Protein AF-A0A7X7VUP4-F1 (afdb_monomer_lite)

Foldseek 3Di:
DDDQPLPDDQQFWKAFDPPPPVDDGPWTWGFHDDDDRFWTWTATPVRDIDIDGSVRMDGDDPDDDPPDQDVLLVLVVCVVVVNDDDPSVVVVVCLVPDDPVVLVVVCVVCVSNSVNVCCVVPPPCSVVVSVCVVVVD

Radius of gyration: 20.58 Å; chains: 1; bounding box: 36×43×58 Å

Secondary structure (DSSP, 8-state):
----SS---TT-EEEE-TT-TTS-TT--EEEEEE-SSS-EEEE-TTS-EEEE-GGGEEEPPS---S----HHHHHHHHHHTT---TTHHHHHHHHHH--HHHHHHHHHH-HHHHHHHHHHHHSTTHHHHHHHHHHT-

pLDDT: mean 80.32, std 13.83, range [37.62, 95.31]

Sequence (137 aa):
MPTIDGGFRTGDKVTPEDFNTSAPQGVVCTVVVEDGRHTMKVEFPDGRQEWVHPYRWKRAPVVAAPPAITEGERSLYRWQYRQTSGFEAPLWQCISTADSANLDALAKGFPEHVTAYRRYASEGGYWNNLRNLIEGE

Structure (mmCIF, N/CA/C/O backbone):
data_AF-A0A7X7VUP4-F1
#
_entry.id   AF-A0A7X7VUP4-F1
#
loop_
_atom_site.group_PDB
_atom_site.id
_atom_site.type_symbol
_atom_site.label_atom_id
_atom_site.label_alt_id
_atom_site.label_comp_id
_atom_site.label_asym_id
_atom_site.label_entity_id
_atom_site.label_seq_id
_atom_site.pdbx_PDB_ins_code
_atom_site.Cartn_x
_atom_site.Cartn_y
_atom_site.Cartn_z
_atom_site.occupancy
_atom_site.B_iso_or_equiv
_atom_site.auth_seq_id
_atom_site.auth_comp_id
_atom_site.auth_asym_id
_atom_site.auth_atom_id
_atom_site.pdbx_PDB_model_num
ATOM 1 N N . MET A 1 1 ? -1.812 -22.893 40.812 1.00 40.41 1 MET A N 1
ATOM 2 C CA . MET A 1 1 ? -2.300 -23.654 39.638 1.00 40.41 1 MET A CA 1
ATOM 3 C C . MET A 1 1 ? -3.796 -23.394 39.487 1.00 40.41 1 MET A C 1
ATOM 5 O O . MET A 1 1 ? -4.431 -23.343 40.533 1.00 40.41 1 MET A O 1
ATOM 9 N N . PRO A 1 2 ? -4.374 -23.250 38.278 1.00 41.06 2 PRO A N 1
ATOM 10 C CA . PRO A 1 2 ? -3.782 -23.395 36.947 1.00 41.06 2 PRO A CA 1
ATOM 11 C C . PRO A 1 2 ? -3.728 -22.070 36.159 1.00 41.06 2 PRO A C 1
ATOM 13 O O . PRO A 1 2 ? -4.553 -21.178 36.335 1.00 41.06 2 PRO A O 1
ATOM 16 N N . THR A 1 3 ? -2.723 -21.965 35.297 1.00 37.62 3 THR A N 1
ATOM 17 C CA . THR A 1 3 ? -2.545 -20.917 34.289 1.00 37.62 3 THR A CA 1
ATOM 18 C C . THR A 1 3 ? -3.695 -21.006 33.286 1.00 37.62 3 THR A C 1
ATOM 20 O O . THR A 1 3 ? -4.016 -22.096 32.818 1.00 37.62 3 THR A O 1
ATOM 23 N N . ILE A 1 4 ? -4.357 -19.882 33.018 1.00 44.88 4 ILE A N 1
ATOM 24 C CA . ILE A 1 4 ? -5.452 -19.809 32.050 1.00 44.88 4 ILE A CA 1
ATOM 25 C C . ILE A 1 4 ? -4.819 -19.806 30.663 1.00 44.88 4 ILE A C 1
ATOM 27 O O . ILE A 1 4 ? -4.013 -18.933 30.339 1.00 44.88 4 ILE A O 1
ATOM 31 N N . ASP A 1 5 ? -5.154 -20.816 29.879 1.00 50.78 5 ASP A N 1
ATOM 32 C CA . ASP A 1 5 ? -4.676 -20.989 28.522 1.00 50.78 5 ASP A CA 1
ATOM 33 C C . ASP A 1 5 ? -5.259 -19.905 27.598 1.00 50.78 5 ASP A C 1
ATOM 35 O O . ASP A 1 5 ? -6.468 -19.811 27.402 1.00 50.78 5 ASP A O 1
ATOM 39 N N . GLY A 1 6 ? -4.381 -19.050 27.067 1.00 56.28 6 GLY A N 1
ATOM 40 C CA . GLY A 1 6 ? -4.695 -17.938 26.158 1.00 56.28 6 GLY A CA 1
ATOM 41 C C . GLY A 1 6 ? -4.485 -16.547 26.771 1.00 56.28 6 GLY A C 1
ATOM 42 O O . GLY A 1 6 ? -4.001 -15.643 26.095 1.00 56.28 6 GLY A O 1
ATOM 43 N N . GLY A 1 7 ? -4.775 -16.374 28.064 1.00 67.75 7 GLY A N 1
ATOM 44 C CA . GLY A 1 7 ? -4.478 -15.148 28.820 1.00 67.75 7 GLY A CA 1
ATOM 45 C C . GLY A 1 7 ? -5.088 -13.845 28.277 1.00 67.75 7 GLY A C 1
ATOM 46 O O . GLY A 1 7 ? -4.578 -12.776 28.613 1.00 67.75 7 GLY A O 1
ATOM 47 N N . PHE A 1 8 ? -6.110 -13.902 27.423 1.00 74.06 8 PHE A N 1
ATOM 48 C CA . PHE A 1 8 ? -6.796 -12.724 26.881 1.00 74.06 8 PHE A CA 1
ATOM 49 C C . PHE A 1 8 ? -7.708 -12.075 27.931 1.00 74.06 8 PHE A C 1
ATOM 51 O O . PHE A 1 8 ? -8.087 -12.713 28.906 1.00 74.06 8 PHE A O 1
ATOM 58 N N . ARG A 1 9 ? -8.042 -10.798 27.752 1.00 77.62 9 ARG A N 1
ATOM 59 C CA . ARG A 1 9 ? -8.986 -10.045 28.590 1.00 77.62 9 ARG A CA 1
ATOM 60 C C . ARG A 1 9 ? -10.025 -9.352 27.720 1.00 77.62 9 ARG A C 1
ATOM 62 O O . ARG A 1 9 ? -9.733 -8.987 26.583 1.00 77.62 9 ARG A O 1
ATOM 69 N N . THR A 1 10 ? -11.216 -9.100 28.261 1.00 79.12 10 THR A N 1
ATOM 70 C CA . THR A 1 10 ? -12.190 -8.207 27.615 1.00 79.12 10 THR A CA 1
ATOM 71 C C . THR A 1 10 ? -11.530 -6.869 27.271 1.00 79.12 10 THR A C 1
ATOM 73 O O . THR A 1 10 ? -10.890 -6.248 28.118 1.00 79.12 10 THR A O 1
ATOM 76 N N . GLY A 1 11 ? -11.684 -6.437 26.021 1.00 76.12 11 GLY A N 1
ATOM 77 C CA . GLY A 1 11 ? -11.039 -5.253 25.458 1.00 76.12 11 GLY A CA 1
ATOM 78 C C . GLY A 1 11 ? -9.721 -5.527 24.727 1.00 76.12 11 GLY A C 1
ATOM 79 O O . GLY A 1 11 ? -9.282 -4.661 23.967 1.00 76.12 11 GLY A O 1
ATOM 80 N N . ASP A 1 12 ? -9.116 -6.711 24.884 1.00 80.19 12 ASP A N 1
ATOM 81 C CA . ASP A 1 12 ? -7.916 -7.075 24.130 1.00 80.19 12 ASP A CA 1
ATOM 82 C C . ASP A 1 12 ? -8.205 -7.065 22.626 1.00 80.19 12 ASP A C 1
ATOM 84 O O . ASP A 1 12 ? -9.264 -7.494 22.151 1.00 80.19 12 ASP A O 1
ATOM 88 N N . LYS A 1 13 ? -7.219 -6.584 21.869 1.00 83.38 13 LYS A N 1
ATOM 89 C CA . LYS A 1 13 ? -7.211 -6.662 20.412 1.00 83.38 13 LYS A CA 1
ATOM 90 C C . LYS A 1 13 ? -6.591 -7.990 20.000 1.00 83.38 13 LYS A C 1
ATOM 92 O O . LYS A 1 13 ? -5.501 -8.333 20.458 1.00 83.38 13 LYS A O 1
ATOM 97 N N . VAL A 1 14 ? -7.277 -8.735 19.143 1.00 83.69 14 VAL A N 1
ATOM 98 C CA . VAL A 1 14 ? -6.867 -10.072 18.692 1.00 83.69 14 VAL A CA 1
ATOM 99 C C . VAL A 1 14 ? -6.991 -10.200 17.180 1.00 83.69 14 VAL A C 1
ATOM 101 O O . VAL A 1 14 ? -7.837 -9.554 16.567 1.00 83.69 14 VAL A O 1
ATOM 104 N N . THR A 1 15 ? -6.151 -11.030 16.573 1.00 83.50 15 THR A N 1
ATOM 105 C CA . THR A 1 15 ? -6.236 -11.397 15.153 1.00 83.50 15 THR A CA 1
ATOM 106 C C . THR A 1 15 ? -6.301 -12.915 15.014 1.00 83.50 15 THR A C 1
ATOM 108 O O . THR A 1 15 ? -5.750 -13.630 15.861 1.00 83.50 15 THR A O 1
ATOM 111 N N . PRO A 1 16 ? -6.997 -13.435 13.990 1.00 80.62 16 PRO A N 1
ATOM 112 C CA . PRO A 1 16 ? -7.024 -14.869 13.752 1.00 80.62 16 PRO A CA 1
ATOM 113 C C . PRO A 1 16 ? -5.623 -15.367 13.383 1.00 80.62 16 PRO A C 1
ATOM 115 O O . PRO A 1 16 ? -4.826 -14.645 12.780 1.00 80.62 16 PRO A O 1
ATOM 118 N N . GLU A 1 17 ? -5.306 -16.596 13.781 1.00 77.12 17 GLU A N 1
ATOM 119 C CA . GLU A 1 17 ? -4.104 -17.279 13.303 1.00 77.12 17 GLU A CA 1
ATOM 120 C C . GLU A 1 17 ? -4.321 -17.837 11.895 1.00 77.12 17 GLU A C 1
ATOM 122 O O . GLU A 1 17 ? -5.456 -18.063 11.473 1.00 77.12 17 GLU A O 1
ATOM 127 N N . ASP A 1 18 ? -3.234 -18.085 11.167 1.00 66.88 18 ASP A N 1
ATOM 128 C CA . ASP A 1 18 ? -3.270 -18.390 9.730 1.00 66.88 18 ASP A CA 1
ATOM 129 C C . ASP A 1 18 ? -4.045 -19.685 9.403 1.00 66.88 18 ASP A C 1
ATOM 131 O O . ASP A 1 18 ? -4.572 -19.847 8.305 1.00 66.88 18 ASP A O 1
ATOM 135 N N . PHE A 1 19 ? -4.173 -20.604 10.366 1.00 63.66 19 PHE A N 1
ATOM 136 C CA . PHE A 1 19 ? -4.974 -21.829 10.233 1.00 63.66 19 PHE A CA 1
ATOM 137 C C . PHE A 1 19 ? -6.455 -21.651 10.608 1.00 63.66 19 PHE A C 1
ATOM 139 O O . PHE A 1 19 ? -7.238 -22.602 10.528 1.00 63.66 19 PHE A O 1
ATOM 146 N N . ASN A 1 20 ? -6.867 -20.457 11.034 1.00 67.06 20 ASN A N 1
ATOM 147 C CA . ASN A 1 20 ? -8.257 -20.145 11.324 1.00 67.06 20 ASN A CA 1
ATOM 148 C C . ASN A 1 20 ? -8.991 -19.760 10.032 1.00 67.06 20 ASN A C 1
ATOM 150 O O . ASN A 1 20 ? -9.013 -18.605 9.614 1.00 67.06 20 ASN A O 1
ATOM 154 N N . THR A 1 21 ? -9.593 -20.757 9.390 1.00 59.53 21 THR A N 1
ATOM 155 C CA . THR A 1 21 ? -10.249 -20.615 8.083 1.00 59.53 21 THR A CA 1
ATOM 156 C C . THR A 1 21 ? -11.625 -19.952 8.134 1.00 59.53 21 THR A C 1
ATOM 158 O O . THR A 1 21 ? -12.151 -19.587 7.086 1.00 59.53 21 THR A O 1
ATOM 161 N N . SER A 1 22 ? -12.226 -19.792 9.319 1.00 66.50 22 SER A N 1
ATOM 162 C CA . SER A 1 22 ? -13.559 -19.192 9.471 1.00 66.50 22 SER A CA 1
ATOM 163 C C . SER A 1 22 ? -13.532 -17.679 9.701 1.00 66.50 22 SER A C 1
ATOM 165 O O . SER A 1 22 ? -14.574 -17.035 9.616 1.00 66.50 22 SER A O 1
ATOM 167 N N . ALA A 1 23 ? -12.359 -17.099 9.975 1.00 67.62 23 ALA A N 1
ATOM 168 C CA . ALA A 1 23 ? -12.194 -15.672 10.226 1.00 67.62 23 ALA A CA 1
ATOM 169 C C . ALA A 1 23 ? -11.340 -15.016 9.124 1.00 67.62 23 ALA A C 1
ATOM 171 O O . ALA A 1 23 ? -10.334 -15.597 8.709 1.00 67.62 23 ALA A O 1
ATOM 172 N N . PRO A 1 24 ? -11.693 -13.805 8.652 1.00 67.94 24 PRO A N 1
ATOM 173 C CA . PRO A 1 24 ? -10.878 -13.097 7.675 1.00 67.94 24 PRO A CA 1
ATOM 174 C C . PRO A 1 24 ? -9.497 -12.768 8.257 1.00 67.94 24 PRO A C 1
ATOM 176 O O . PRO A 1 24 ? -9.380 -12.135 9.310 1.00 67.94 24 PRO A O 1
ATOM 179 N N . GLN A 1 25 ? -8.448 -13.206 7.567 1.00 72.75 25 GLN A N 1
ATOM 180 C CA . GLN A 1 25 ? -7.066 -12.981 7.981 1.00 72.75 25 GLN A CA 1
ATOM 181 C C . GLN A 1 25 ? -6.727 -11.484 7.984 1.00 72.75 25 GLN A C 1
ATOM 183 O O . GLN A 1 25 ? -7.204 -10.726 7.142 1.00 72.75 25 GLN A O 1
ATOM 188 N N . GLY A 1 26 ? -5.915 -11.052 8.951 1.00 66.44 26 GLY A N 1
ATOM 189 C CA . GLY A 1 26 ? -5.513 -9.646 9.096 1.00 66.44 26 GLY A CA 1
ATOM 190 C C . GLY A 1 26 ? -6.558 -8.721 9.734 1.00 66.44 26 GLY A C 1
ATOM 191 O O . GLY A 1 26 ? -6.285 -7.536 9.907 1.00 66.44 26 GLY A O 1
ATOM 192 N N . VAL A 1 27 ? -7.727 -9.236 10.131 1.00 72.69 27 VAL A N 1
ATOM 193 C CA . VAL A 1 27 ? -8.757 -8.435 10.804 1.00 72.69 27 VAL A CA 1
ATOM 194 C C . VAL A 1 27 ? -8.509 -8.369 12.307 1.00 72.69 27 VAL A C 1
ATOM 196 O O . VAL A 1 27 ? -8.461 -9.391 12.994 1.00 72.69 27 VAL A O 1
ATOM 199 N N . VAL A 1 28 ? -8.391 -7.144 12.823 1.00 79.81 28 VAL A N 1
ATOM 200 C CA . VAL A 1 28 ? -8.301 -6.879 14.261 1.00 79.81 28 VAL A CA 1
ATOM 201 C C . VAL A 1 28 ? -9.701 -6.904 14.860 1.00 79.81 28 VAL A C 1
ATOM 203 O O . VAL A 1 28 ? -10.549 -6.079 14.527 1.00 79.81 28 VAL A O 1
ATOM 206 N N . CYS A 1 29 ? -9.923 -7.845 15.767 1.00 81.62 29 CYS A N 1
ATOM 207 C CA . CYS A 1 29 ? -11.165 -8.003 16.508 1.00 81.62 29 CYS A CA 1
ATOM 208 C C . CYS A 1 29 ? -10.969 -7.589 17.970 1.00 81.62 29 CYS A C 1
ATOM 210 O O . CYS A 1 29 ? -9.842 -7.539 18.470 1.00 81.62 29 CYS A O 1
ATOM 212 N N . THR A 1 30 ? -12.066 -7.302 18.666 1.00 84.19 30 THR A N 1
ATOM 213 C CA . THR A 1 30 ? -12.052 -6.955 20.096 1.00 84.19 30 THR A CA 1
ATOM 214 C C . THR A 1 30 ? -12.687 -8.071 20.907 1.00 84.19 30 THR A C 1
ATOM 216 O O . THR A 1 30 ? -13.787 -8.505 20.582 1.00 84.19 30 THR A O 1
ATOM 219 N N . VAL A 1 31 ? -12.036 -8.526 21.976 1.00 83.62 31 VAL A N 1
ATOM 220 C CA . VAL A 1 31 ? -12.648 -9.491 22.900 1.00 83.62 31 VAL A CA 1
ATOM 221 C C . VAL A 1 31 ? -13.766 -8.797 23.686 1.00 83.62 31 VAL A C 1
ATOM 223 O O . VAL A 1 31 ? -13.511 -7.829 24.399 1.00 83.62 31 VAL A O 1
ATOM 226 N N . VAL A 1 32 ? -15.004 -9.278 23.561 1.00 81.75 32 VAL A N 1
ATOM 227 C CA . VAL A 1 32 ? -16.199 -8.692 24.201 1.00 81.75 32 VAL A CA 1
ATOM 228 C C . VAL A 1 32 ? -16.549 -9.417 25.495 1.00 81.75 32 VAL A C 1
ATOM 230 O O . VAL A 1 32 ? -16.890 -8.788 26.493 1.00 81.75 32 VAL A O 1
ATOM 233 N N . VAL A 1 33 ? -16.475 -10.748 25.487 1.00 75.75 33 VAL A N 1
ATOM 234 C CA . VAL A 1 33 ? -16.845 -11.596 26.626 1.00 75.75 33 VAL A CA 1
ATOM 235 C C . VAL A 1 33 ? -15.900 -12.786 26.684 1.00 75.75 33 VAL A C 1
ATOM 237 O O . VAL A 1 33 ? -15.685 -13.459 25.677 1.00 75.75 33 VAL A O 1
ATOM 240 N N . GLU A 1 34 ? -15.367 -13.060 27.866 1.00 66.00 34 GLU A N 1
ATOM 241 C CA . GLU A 1 34 ? -14.709 -14.323 28.188 1.00 66.00 34 GLU A CA 1
ATOM 242 C C . GLU A 1 34 ? -15.691 -15.146 29.027 1.00 66.00 34 GLU A C 1
ATOM 244 O O . GLU A 1 34 ? -16.106 -14.701 30.097 1.00 66.00 34 GLU A O 1
ATOM 249 N N . ASP A 1 35 ? -16.106 -16.311 28.527 1.00 64.25 35 ASP A N 1
ATOM 250 C CA . ASP A 1 35 ? -16.968 -17.234 29.272 1.00 64.25 35 ASP A CA 1
ATOM 251 C C . ASP A 1 35 ? -16.255 -18.582 29.396 1.00 64.25 35 ASP A C 1
ATOM 253 O O . ASP A 1 35 ? -16.337 -19.463 28.536 1.00 64.25 35 ASP A O 1
ATOM 257 N N . GLY A 1 36 ? -15.462 -18.702 30.461 1.00 63.31 36 GLY A N 1
ATOM 258 C CA . GLY A 1 36 ? -14.721 -19.914 30.794 1.00 63.31 36 GLY A CA 1
ATOM 259 C C . GLY A 1 36 ? -13.406 -20.109 30.028 1.00 63.31 36 GLY A C 1
ATOM 260 O O . GLY A 1 36 ? -12.846 -19.198 29.435 1.00 63.31 36 GLY A O 1
ATOM 261 N N . ARG A 1 37 ? -12.867 -21.336 30.092 1.00 61.28 37 ARG A N 1
ATOM 262 C CA . ARG A 1 37 ? -11.500 -21.664 29.629 1.00 61.28 37 ARG A CA 1
ATOM 263 C C . ARG A 1 37 ? -11.339 -21.891 28.118 1.00 61.28 37 ARG A C 1
ATOM 265 O O . ARG A 1 37 ? -10.207 -21.987 27.664 1.00 61.28 37 ARG A O 1
ATOM 272 N N . HIS A 1 38 ? -12.423 -22.054 27.354 1.00 67.75 38 HIS A N 1
ATOM 273 C CA . HIS A 1 38 ? -12.349 -22.601 25.982 1.00 67.75 38 HIS A CA 1
ATOM 274 C C . HIS A 1 38 ? -13.050 -21.747 24.923 1.00 67.75 38 HIS A C 1
ATOM 276 O O . HIS A 1 38 ? -12.970 -22.054 23.734 1.00 67.75 38 HIS A O 1
ATOM 282 N N . THR A 1 39 ? -13.731 -20.678 25.328 1.00 76.44 39 THR A N 1
ATOM 283 C CA . THR A 1 39 ? -14.529 -19.848 24.427 1.00 76.44 39 THR A CA 1
ATOM 284 C C . THR A 1 39 ? -14.372 -18.382 24.781 1.00 76.44 39 THR A C 1
ATOM 286 O O . THR A 1 39 ? -14.546 -17.985 25.931 1.00 76.44 39 THR A O 1
ATOM 289 N N . MET A 1 40 ? -14.079 -17.571 23.770 1.00 83.44 40 MET A N 1
ATOM 290 C CA . MET A 1 40 ? -14.129 -16.118 23.862 1.00 83.44 40 MET A CA 1
ATOM 29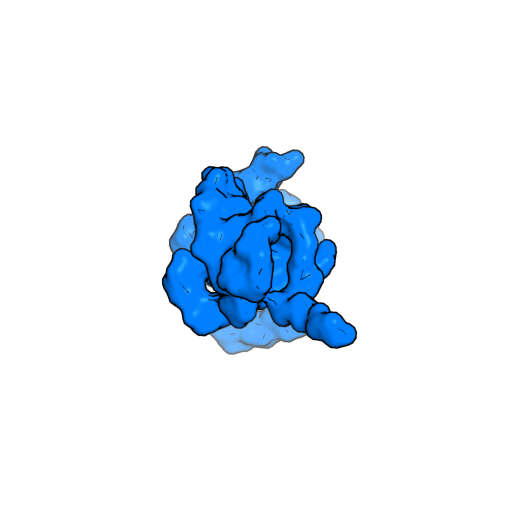1 C C . MET A 1 40 ? -15.044 -15.572 22.774 1.00 83.44 40 MET A C 1
ATOM 293 O O . MET A 1 40 ? -15.121 -16.125 21.678 1.00 83.44 40 MET A O 1
ATOM 297 N N . LYS A 1 41 ? -15.743 -14.483 23.070 1.00 86.00 41 LYS A N 1
ATOM 298 C CA . LYS A 1 41 ? -16.553 -13.755 22.101 1.00 86.00 41 LYS A CA 1
ATOM 299 C C . LYS A 1 41 ? -15.734 -12.603 21.542 1.00 86.00 41 LYS A C 1
ATOM 301 O O . LYS A 1 41 ? -15.249 -11.777 22.315 1.00 86.00 41 LYS A O 1
ATOM 306 N N . VAL A 1 42 ? -15.604 -12.535 20.223 1.00 85.12 42 VAL A N 1
ATOM 307 C CA . VAL A 1 42 ? -14.922 -11.438 19.528 1.00 85.12 42 VAL A CA 1
ATOM 308 C C . VAL A 1 42 ? -15.914 -10.610 18.724 1.00 85.12 42 VAL A C 1
ATOM 310 O O . VAL A 1 42 ? -16.881 -11.146 18.187 1.00 85.12 42 VAL A O 1
ATOM 313 N N . GLU A 1 43 ? -15.670 -9.308 18.650 1.00 84.38 43 GLU A N 1
ATOM 314 C CA . GLU A 1 43 ? -16.368 -8.368 17.777 1.00 84.38 43 GLU A CA 1
ATOM 315 C C . GLU A 1 43 ? -15.454 -7.954 16.630 1.00 84.38 43 GLU A C 1
ATOM 317 O O . GLU A 1 43 ? -14.320 -7.512 16.846 1.00 84.38 43 GLU A O 1
ATOM 322 N N . PHE A 1 44 ? -15.960 -8.129 15.416 1.00 82.56 44 PHE A N 1
ATOM 323 C CA . PHE A 1 44 ? -15.321 -7.738 14.171 1.00 82.56 44 PHE A CA 1
ATOM 324 C C . PHE A 1 44 ? -15.589 -6.249 13.864 1.00 82.56 44 PHE A C 1
ATOM 326 O O . PHE A 1 44 ? -16.550 -5.676 14.379 1.00 82.56 44 PHE A O 1
ATOM 333 N N . PRO A 1 45 ? -14.790 -5.607 12.988 1.00 73.88 45 PRO A N 1
ATOM 334 C CA . PRO A 1 45 ? -14.984 -4.201 12.610 1.00 73.88 45 PRO A CA 1
ATOM 335 C C . PRO A 1 45 ? -16.333 -3.881 11.949 1.00 73.88 45 PRO A C 1
ATOM 337 O O . PRO A 1 45 ? -16.752 -2.729 11.948 1.00 73.88 45 PRO A O 1
ATOM 340 N N . ASP A 1 46 ? -17.009 -4.883 11.385 1.00 73.44 46 ASP A N 1
ATOM 341 C CA . ASP A 1 46 ? -18.347 -4.777 10.787 1.00 73.44 46 ASP A CA 1
ATOM 342 C C . ASP A 1 46 ? -19.483 -4.853 11.833 1.00 73.44 46 ASP A C 1
ATOM 344 O O . ASP A 1 46 ? -20.660 -4.846 11.474 1.00 73.44 46 ASP A O 1
ATOM 348 N N . GLY A 1 47 ? -19.145 -4.943 13.126 1.00 75.44 47 GLY A N 1
ATOM 349 C CA . GLY A 1 47 ? -20.090 -5.102 14.233 1.00 75.44 47 GLY A CA 1
ATOM 350 C C . GLY A 1 47 ? -20.596 -6.535 14.423 1.00 75.44 47 GLY A C 1
ATOM 351 O O . GLY A 1 47 ? -21.384 -6.796 15.336 1.00 75.44 47 GLY A O 1
ATOM 352 N N . ARG A 1 48 ? -20.152 -7.493 13.598 1.00 83.12 48 ARG A N 1
ATOM 353 C CA . ARG A 1 48 ? -20.463 -8.914 13.776 1.00 83.12 48 ARG A CA 1
ATOM 354 C C . ARG A 1 48 ? -19.785 -9.424 15.040 1.00 83.12 48 ARG A C 1
ATOM 356 O O . ARG A 1 48 ? -18.636 -9.090 15.319 1.00 83.12 48 ARG A O 1
ATOM 363 N N . GLN A 1 49 ? -20.471 -10.284 15.788 1.00 87.88 49 GLN A N 1
ATOM 364 C CA . GLN A 1 49 ? -19.896 -10.938 16.960 1.00 87.88 49 GLN A CA 1
ATOM 365 C C . GLN A 1 49 ? -19.934 -12.454 16.809 1.00 87.88 49 GLN A C 1
ATOM 367 O O . GLN A 1 49 ? -20.945 -13.012 16.384 1.00 87.88 49 GLN A O 1
ATOM 372 N N . GLU A 1 50 ? -18.854 -13.126 17.198 1.00 85.31 50 GLU A N 1
ATOM 373 C CA . GLU A 1 50 ? -18.718 -14.573 17.036 1.00 85.31 50 GLU A CA 1
ATOM 374 C C . GLU A 1 50 ? -18.032 -15.208 18.247 1.00 85.31 50 GLU A C 1
ATOM 376 O O . GLU A 1 50 ? -17.132 -14.624 18.855 1.00 85.31 50 GLU A O 1
ATOM 381 N N . TRP A 1 51 ? -18.480 -16.411 18.608 1.00 85.88 51 TRP A N 1
ATOM 382 C CA . TRP A 1 51 ? -17.833 -17.232 19.625 1.00 85.88 51 TRP A CA 1
ATOM 383 C C . TRP A 1 51 ? -16.701 -18.027 18.989 1.00 85.88 51 TRP A C 1
ATOM 385 O O . TRP A 1 51 ? -16.916 -18.781 18.042 1.00 85.88 51 TRP A O 1
ATOM 3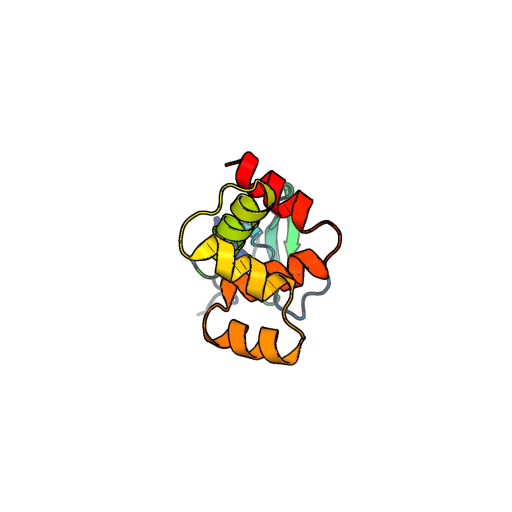95 N N . VAL A 1 52 ? -15.495 -17.867 19.519 1.00 83.12 52 VAL A N 1
ATOM 396 C CA . VAL A 1 52 ? -14.275 -18.443 18.962 1.00 83.12 52 VAL A CA 1
ATOM 397 C C . VAL A 1 52 ? -13.440 -19.127 20.035 1.00 83.12 52 VAL A C 1
ATOM 399 O O . VAL A 1 52 ? -13.533 -18.833 21.228 1.00 83.12 52 VAL A O 1
ATOM 402 N N . HIS A 1 53 ? -12.595 -20.054 19.595 1.00 81.94 53 HIS A N 1
ATOM 403 C CA . HIS A 1 53 ? -11.670 -20.755 20.474 1.00 81.94 53 HIS A CA 1
ATOM 404 C C . HIS A 1 53 ? -10.384 -19.923 20.660 1.00 81.94 53 HIS A C 1
ATOM 406 O O . HIS A 1 53 ? -9.751 -19.605 19.650 1.00 81.94 53 HIS A O 1
ATOM 412 N N . PRO A 1 54 ? -9.934 -19.613 21.894 1.00 77.94 54 PRO A N 1
ATOM 413 C CA . PRO A 1 54 ? -8.816 -18.696 22.145 1.00 77.94 54 PRO A CA 1
ATOM 414 C C . PRO A 1 54 ? -7.496 -19.116 21.478 1.00 77.94 54 PRO A C 1
ATOM 416 O O . PRO A 1 54 ? -6.821 -18.265 20.917 1.00 77.94 54 PRO A O 1
ATOM 419 N N . TYR A 1 55 ? -7.156 -20.412 21.426 1.00 78.12 55 TYR A N 1
ATOM 420 C CA . TYR A 1 55 ? -5.935 -20.888 20.740 1.00 78.12 55 TYR A CA 1
ATOM 421 C C . TYR A 1 55 ? -5.917 -20.727 19.210 1.00 78.12 55 TYR A C 1
ATOM 423 O O . TYR A 1 55 ? -4.925 -21.081 18.588 1.00 78.12 55 TYR A O 1
ATOM 431 N N . ARG A 1 56 ? -7.006 -20.280 18.572 1.00 80.31 56 ARG A N 1
ATOM 432 C CA . ARG A 1 56 ? -7.011 -19.986 17.123 1.00 80.31 56 ARG A CA 1
ATOM 433 C C . ARG A 1 56 ? -6.725 -18.516 16.821 1.00 80.31 56 ARG A C 1
ATOM 435 O O . ARG A 1 56 ? -6.951 -18.058 15.698 1.00 80.31 56 ARG A O 1
ATOM 442 N N . TRP A 1 57 ? -6.336 -17.770 17.846 1.00 82.62 57 TRP A N 1
ATOM 443 C CA . TRP A 1 57 ? -6.201 -16.329 17.821 1.00 82.62 57 TRP A CA 1
ATOM 444 C C . TRP A 1 57 ? -4.940 -15.926 18.566 1.00 82.62 57 TRP A C 1
ATOM 446 O O . TRP A 1 57 ? -4.577 -16.514 19.583 1.00 82.62 57 TRP A O 1
ATOM 456 N N . LYS A 1 58 ? -4.301 -14.873 18.072 1.00 83.50 58 LYS A N 1
ATOM 457 C CA . LYS A 1 58 ? -3.131 -14.251 18.686 1.00 83.50 58 LYS A CA 1
ATOM 458 C C . LYS A 1 58 ? -3.480 -12.838 19.124 1.00 83.50 58 LYS A C 1
ATOM 460 O O . LYS A 1 58 ? -4.368 -12.199 18.555 1.00 83.50 58 LYS A O 1
ATOM 465 N N . ARG A 1 59 ? -2.778 -12.327 20.139 1.00 79.88 59 ARG A N 1
ATOM 466 C CA . ARG A 1 59 ? -2.887 -10.907 20.499 1.00 79.88 59 ARG A CA 1
ATOM 467 C C . ARG A 1 59 ? -2.481 -10.090 19.283 1.00 79.88 59 ARG A C 1
ATOM 469 O O . ARG A 1 59 ? -1.411 -10.316 18.716 1.00 79.88 59 ARG A O 1
ATOM 476 N N . ALA A 1 60 ? -3.338 -9.159 18.889 1.00 70.19 60 ALA A N 1
ATOM 477 C CA . ALA A 1 60 ? -2.960 -8.183 17.895 1.00 70.19 60 ALA A CA 1
ATOM 478 C C . ALA A 1 60 ? -1.752 -7.413 18.456 1.00 70.19 60 ALA A C 1
ATOM 480 O O . ALA A 1 60 ? -1.744 -7.079 19.648 1.00 70.19 60 ALA A O 1
ATOM 481 N N . PRO A 1 61 ? -0.713 -7.154 17.647 1.00 61.59 61 PRO A N 1
ATOM 482 C CA . PRO A 1 61 ? 0.349 -6.256 18.069 1.00 61.59 61 PRO A CA 1
ATOM 483 C C . PRO A 1 61 ? -0.287 -4.934 18.519 1.00 61.59 61 PRO A C 1
ATOM 485 O O . PRO A 1 61 ? -1.218 -4.445 17.881 1.00 61.59 61 PRO A O 1
ATOM 488 N N . VAL A 1 62 ? 0.197 -4.372 19.634 1.00 55.09 62 VAL A N 1
ATOM 489 C CA . VAL A 1 62 ? -0.386 -3.188 20.308 1.00 55.09 62 VAL A CA 1
ATOM 490 C C . VAL A 1 62 ? -0.477 -1.956 19.392 1.00 55.09 62 VAL A C 1
ATOM 492 O O . VAL A 1 62 ? -1.147 -0.987 19.727 1.00 55.09 62 VAL A O 1
ATOM 495 N N . VAL A 1 63 ? 0.111 -1.991 18.197 1.00 50.72 63 VAL A N 1
ATOM 496 C CA . VAL A 1 63 ? -0.098 -0.978 17.169 1.00 50.72 63 VAL A CA 1
ATOM 497 C C . VAL A 1 63 ? -0.198 -1.648 15.804 1.00 50.72 63 VAL A C 1
ATOM 499 O O . VAL A 1 63 ? 0.793 -2.123 15.261 1.00 50.72 63 VAL A O 1
ATOM 502 N N . ALA A 1 64 ? -1.391 -1.626 15.229 1.00 43.09 64 ALA A N 1
ATOM 503 C CA . ALA A 1 64 ? -1.553 -1.282 13.827 1.00 43.09 64 ALA A CA 1
ATOM 504 C C . ALA A 1 64 ? -2.941 -0.658 13.695 1.00 43.09 64 ALA A C 1
ATOM 506 O O . ALA A 1 64 ? -3.947 -1.344 13.526 1.00 43.09 64 ALA A O 1
ATOM 507 N N . ALA A 1 65 ? -2.985 0.672 13.792 1.00 48.50 65 ALA A N 1
ATOM 508 C CA . ALA A 1 65 ? -3.960 1.429 13.020 1.00 48.50 65 ALA A CA 1
ATOM 509 C C . ALA A 1 65 ? -3.988 0.863 11.580 1.00 48.50 65 ALA A C 1
ATOM 511 O O . ALA A 1 65 ? -2.959 0.318 11.150 1.00 48.50 65 ALA A O 1
ATOM 512 N N . PRO A 1 66 ? -5.106 0.962 10.826 1.00 50.94 66 PRO A N 1
ATOM 513 C CA . PRO A 1 66 ? -5.044 0.739 9.376 1.00 50.94 66 PRO A CA 1
ATOM 514 C C . PRO A 1 66 ? -3.784 1.447 8.872 1.00 50.94 66 PRO A C 1
ATOM 516 O O . PRO A 1 66 ? -3.545 2.560 9.355 1.00 50.94 66 PRO A O 1
ATOM 519 N N . PRO A 1 67 ? -2.913 0.781 8.084 1.00 54.69 67 PRO A N 1
ATOM 520 C CA . PRO A 1 67 ? -1.591 1.318 7.799 1.00 54.69 67 PRO A CA 1
ATOM 521 C C . PRO A 1 67 ? -1.786 2.763 7.370 1.00 54.69 67 PRO A C 1
ATOM 523 O O . PRO A 1 67 ? -2.525 3.016 6.418 1.00 54.69 67 PRO A O 1
ATOM 526 N N . ALA A 1 68 ? -1.241 3.692 8.164 1.00 66.62 68 ALA A N 1
ATOM 527 C CA . ALA A 1 68 ? -1.302 5.103 7.835 1.00 66.62 68 ALA A CA 1
ATOM 528 C C . ALA A 1 68 ? -0.841 5.202 6.384 1.00 66.62 68 ALA A C 1
ATOM 530 O O . ALA A 1 68 ? 0.180 4.586 6.057 1.00 66.62 68 ALA A O 1
ATOM 531 N N . ILE A 1 69 ? -1.641 5.858 5.536 1.00 76.81 69 ILE A N 1
ATOM 532 C CA . ILE A 1 69 ? -1.387 5.941 4.095 1.00 76.81 69 ILE A CA 1
ATOM 533 C C . ILE A 1 69 ? 0.103 6.188 3.906 1.00 76.81 69 ILE A C 1
ATOM 535 O O . ILE A 1 69 ? 0.633 7.172 4.430 1.00 76.81 69 ILE A O 1
ATOM 539 N N . THR A 1 70 ? 0.776 5.265 3.223 1.00 87.69 70 THR A N 1
ATOM 540 C CA . THR A 1 70 ? 2.230 5.354 3.070 1.00 87.69 70 THR A CA 1
ATOM 541 C C . THR A 1 70 ? 2.584 6.622 2.298 1.00 87.69 70 THR A C 1
ATOM 543 O O . THR A 1 70 ? 1.767 7.146 1.532 1.00 87.69 70 THR A O 1
ATOM 546 N N . GLU A 1 71 ? 3.803 7.138 2.450 1.00 85.19 71 GLU A N 1
ATOM 547 C CA . GLU A 1 71 ? 4.185 8.344 1.711 1.00 85.19 71 GLU A CA 1
ATOM 548 C C . GLU A 1 71 ? 4.173 8.075 0.197 1.00 85.19 71 GLU A C 1
ATOM 550 O O . GLU A 1 71 ? 3.760 8.935 -0.578 1.00 85.19 71 GLU A O 1
ATOM 555 N N . GLY A 1 72 ? 4.482 6.842 -0.228 1.00 89.12 72 GLY A N 1
ATOM 556 C CA . GLY A 1 72 ? 4.292 6.405 -1.615 1.00 89.12 72 GLY A CA 1
ATOM 557 C C . GLY A 1 72 ? 2.838 6.471 -2.104 1.00 89.12 72 GLY A C 1
ATOM 558 O O . GLY A 1 72 ? 2.589 6.895 -3.230 1.00 89.12 72 GLY A O 1
ATOM 559 N N . GLU A 1 73 ? 1.867 6.108 -1.267 1.00 90.25 73 GLU A N 1
ATOM 560 C CA . GLU A 1 73 ? 0.433 6.177 -1.584 1.00 90.25 73 GLU A CA 1
ATOM 561 C C . GLU A 1 73 ? -0.098 7.618 -1.604 1.00 90.25 73 GLU A C 1
ATOM 563 O O . GLU A 1 73 ? -0.846 7.992 -2.512 1.00 90.25 73 GLU A O 1
ATOM 568 N N . ARG A 1 74 ? 0.345 8.467 -0.666 1.00 90.31 74 ARG A N 1
ATOM 569 C CA . ARG A 1 74 ? 0.052 9.913 -0.683 1.00 90.31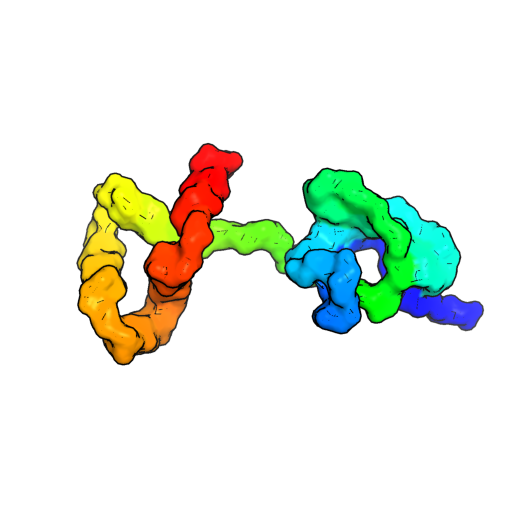 74 ARG A CA 1
ATOM 570 C C . ARG A 1 74 ? 0.638 10.584 -1.919 1.00 90.31 74 ARG A C 1
ATOM 572 O O . ARG A 1 74 ? -0.026 11.399 -2.561 1.00 90.31 74 ARG A O 1
ATOM 579 N N . SER A 1 75 ? 1.872 10.233 -2.266 1.00 92.19 75 SER A N 1
ATOM 580 C CA . SER A 1 75 ? 2.557 10.755 -3.446 1.00 92.19 75 SER A CA 1
ATOM 581 C C . SER A 1 75 ? 1.883 10.273 -4.738 1.00 92.19 75 SER A C 1
ATOM 583 O O . SER A 1 75 ? 1.656 11.078 -5.640 1.00 92.19 75 SER A O 1
ATOM 585 N N . LEU A 1 76 ? 1.432 9.011 -4.797 1.00 93.19 76 LEU A N 1
ATOM 586 C CA . LEU A 1 76 ? 0.641 8.478 -5.913 1.00 93.19 76 LEU A CA 1
ATOM 587 C C . LEU A 1 76 ? -0.669 9.258 -6.099 1.00 93.19 76 LEU A C 1
ATOM 589 O O . LEU A 1 76 ? -1.019 9.622 -7.222 1.00 93.19 76 LEU A O 1
ATOM 593 N N . TYR A 1 77 ? -1.379 9.549 -5.006 1.00 93.19 77 TYR A N 1
ATOM 594 C CA . TYR A 1 77 ? -2.592 10.365 -5.040 1.00 93.19 77 TYR A CA 1
ATOM 595 C C . TYR A 1 77 ? -2.316 11.758 -5.614 1.00 93.19 77 TYR A C 1
ATOM 597 O O . TYR A 1 77 ? -2.983 12.192 -6.556 1.00 93.19 77 TYR A O 1
ATOM 605 N N . ARG A 1 78 ? -1.273 12.438 -5.122 1.00 92.38 78 ARG A N 1
ATOM 606 C CA . ARG A 1 78 ? -0.853 13.742 -5.657 1.00 92.38 78 ARG A CA 1
ATOM 607 C C . ARG A 1 78 ? -0.478 13.651 -7.133 1.00 92.38 78 ARG A C 1
ATOM 609 O O . ARG A 1 78 ? -0.814 14.558 -7.890 1.00 92.38 78 ARG A O 1
ATOM 616 N N . TRP A 1 79 ? 0.187 12.578 -7.556 1.00 93.38 79 TRP A N 1
ATOM 617 C CA . TRP A 1 79 ? 0.593 12.383 -8.946 1.00 93.38 79 TRP A CA 1
ATOM 618 C C . TRP A 1 79 ? -0.619 12.285 -9.877 1.00 93.38 79 TRP A C 1
ATOM 620 O O . TRP A 1 79 ? -0.670 12.989 -10.888 1.00 93.38 79 TRP A O 1
ATOM 630 N N . GLN A 1 80 ? -1.639 11.510 -9.494 1.00 93.12 80 GLN A N 1
ATOM 631 C CA . GLN A 1 80 ? -2.891 11.388 -10.253 1.00 93.12 80 GLN A CA 1
ATOM 632 C C . GLN A 1 80 ? -3.622 12.727 -10.406 1.00 93.12 80 GLN A C 1
ATOM 634 O O . GLN A 1 80 ? -4.120 13.049 -11.486 1.00 93.12 80 GLN A O 1
ATOM 639 N N . TYR A 1 81 ? -3.615 13.561 -9.363 1.00 91.38 81 TYR A N 1
ATOM 640 C CA . TYR A 1 81 ? -4.182 14.914 -9.406 1.00 91.38 81 TYR A CA 1
ATOM 641 C C . TYR A 1 81 ? -3.234 15.979 -9.981 1.00 91.38 81 TYR A C 1
ATOM 643 O O . TYR A 1 81 ? -3.567 17.165 -9.967 1.00 91.38 81 TYR A O 1
ATOM 651 N N . ARG A 1 82 ? -2.064 15.588 -10.510 1.00 89.06 82 ARG A N 1
ATOM 652 C CA . ARG A 1 82 ? -1.020 16.493 -11.035 1.00 89.06 82 ARG A CA 1
ATOM 653 C C . ARG A 1 82 ? -0.545 17.543 -10.021 1.00 89.06 82 ARG A C 1
ATOM 655 O O . ARG A 1 82 ? -0.173 18.653 -10.390 1.00 89.06 82 ARG A O 1
ATOM 662 N N . GLN A 1 83 ? -0.551 17.179 -8.745 1.00 90.75 83 GLN A N 1
ATOM 663 C CA . GLN A 1 83 ? -0.110 18.003 -7.619 1.00 90.75 83 GLN A CA 1
ATOM 664 C C . GLN A 1 83 ? 1.325 17.688 -7.168 1.00 90.75 83 GLN A C 1
ATOM 666 O O . GLN A 1 83 ? 1.841 18.334 -6.259 1.00 90.75 83 GLN A O 1
ATOM 671 N N . THR A 1 84 ? 1.996 16.712 -7.784 1.00 89.12 84 THR A N 1
ATOM 672 C CA . THR A 1 84 ? 3.425 16.457 -7.544 1.00 89.12 84 THR A CA 1
ATOM 673 C C . THR A 1 84 ? 4.282 17.573 -8.129 1.00 89.12 84 THR A C 1
ATOM 675 O O . THR A 1 84 ? 4.101 17.957 -9.286 1.00 89.12 84 THR A O 1
ATOM 678 N N . SER A 1 85 ? 5.260 18.054 -7.363 1.00 85.94 85 SER A N 1
ATOM 679 C CA . SER A 1 85 ? 6.230 19.059 -7.807 1.00 85.94 85 SER A CA 1
ATOM 680 C C . SER A 1 85 ? 7.652 18.687 -7.374 1.00 85.94 85 SER A C 1
ATOM 682 O O . SER A 1 85 ? 7.859 17.756 -6.596 1.00 85.94 85 SER A O 1
ATOM 684 N N . GLY A 1 86 ? 8.654 19.380 -7.921 1.00 90.75 86 GLY A N 1
ATOM 685 C CA . GLY A 1 86 ? 10.058 19.126 -7.596 1.00 90.75 86 GLY A CA 1
ATOM 686 C C . GLY A 1 86 ? 10.527 17.741 -8.049 1.00 90.75 86 GLY A C 1
ATOM 687 O O . GLY A 1 86 ? 10.350 17.376 -9.208 1.00 90.75 86 GLY A O 1
ATOM 688 N N . PHE A 1 87 ? 11.146 16.987 -7.139 1.00 91.69 87 PHE A N 1
ATOM 689 C CA . PHE A 1 87 ? 11.740 15.674 -7.420 1.00 91.69 87 PHE A CA 1
ATOM 690 C C . PHE A 1 87 ? 10.704 14.565 -7.682 1.00 91.69 87 PHE A C 1
ATOM 692 O O . PHE A 1 87 ? 10.974 13.645 -8.450 1.00 91.69 87 PHE A O 1
ATOM 699 N N . GLU A 1 88 ? 9.507 14.651 -7.096 1.00 91.50 88 GLU A N 1
ATOM 700 C CA . GLU A 1 88 ? 8.500 13.587 -7.217 1.00 91.50 88 GLU A CA 1
ATOM 701 C C . GLU A 1 88 ? 7.932 13.465 -8.635 1.00 91.50 88 GLU A C 1
ATOM 703 O O . GLU A 1 88 ? 7.664 12.363 -9.104 1.00 91.50 88 GLU A O 1
ATOM 708 N N . ALA A 1 89 ? 7.776 14.582 -9.349 1.00 91.19 89 ALA A N 1
ATOM 709 C CA . ALA A 1 89 ? 7.240 14.577 -10.709 1.00 91.19 89 ALA A CA 1
ATOM 710 C C . ALA A 1 89 ? 8.084 13.726 -11.691 1.00 91.19 89 ALA A C 1
ATOM 712 O O . ALA A 1 89 ? 7.524 12.819 -12.315 1.00 91.19 89 ALA A O 1
ATOM 713 N N . PRO A 1 90 ? 9.413 13.936 -11.821 1.00 94.69 90 PRO A N 1
ATOM 714 C CA . PRO A 1 90 ? 10.250 13.075 -12.653 1.00 94.69 90 PRO A CA 1
ATOM 715 C C . PRO A 1 90 ? 10.391 11.658 -12.083 1.00 94.69 90 PRO A C 1
ATOM 717 O O . PRO A 1 90 ? 10.495 10.715 -12.864 1.00 94.69 90 PRO A O 1
ATOM 720 N N . LEU A 1 91 ? 10.338 11.470 -10.757 1.00 94.25 91 LEU A N 1
ATOM 721 C CA . LEU A 1 91 ? 10.338 10.133 -10.153 1.00 94.25 91 LEU A CA 1
ATOM 722 C C . LEU A 1 91 ? 9.140 9.302 -10.637 1.00 94.25 91 LEU A C 1
ATOM 724 O O . LEU A 1 91 ? 9.325 8.184 -11.117 1.00 94.25 91 LEU A O 1
ATOM 728 N N . TRP A 1 92 ? 7.925 9.849 -10.574 1.00 95.00 92 TRP A N 1
ATOM 729 C CA . TRP A 1 92 ? 6.718 9.159 -11.036 1.00 95.00 92 TRP A CA 1
ATOM 730 C C . TRP A 1 92 ? 6.695 8.939 -12.550 1.00 95.00 92 TRP A C 1
ATOM 732 O O . TRP A 1 92 ? 6.202 7.914 -13.026 1.00 95.00 92 TRP A O 1
ATOM 742 N N . GLN A 1 93 ? 7.280 9.854 -13.323 1.00 93.94 93 GLN A N 1
ATOM 743 C CA . GLN A 1 93 ? 7.467 9.650 -14.758 1.00 93.94 93 GLN A CA 1
ATOM 744 C C . GLN A 1 93 ? 8.413 8.473 -15.043 1.00 93.94 93 GLN A C 1
ATOM 746 O O . GLN A 1 93 ? 8.100 7.627 -15.879 1.00 93.94 93 GLN A O 1
ATOM 751 N N . CYS A 1 94 ? 9.523 8.363 -14.311 1.00 95.19 94 CYS A N 1
ATOM 752 C CA . CYS A 1 94 ? 10.423 7.214 -14.401 1.00 95.19 94 CYS A CA 1
ATOM 753 C C . CYS A 1 94 ? 9.727 5.914 -13.980 1.00 95.19 94 CYS A C 1
ATOM 755 O O . CYS A 1 94 ? 9.805 4.930 -14.704 1.00 95.19 94 CYS A O 1
ATOM 757 N N . ILE A 1 95 ? 9.002 5.903 -12.856 1.00 95.31 95 ILE A N 1
ATOM 758 C CA . ILE A 1 95 ? 8.291 4.708 -12.370 1.00 95.31 95 ILE A CA 1
ATOM 759 C C . ILE A 1 95 ? 7.229 4.244 -13.377 1.00 95.31 95 ILE A C 1
ATOM 761 O O . ILE A 1 95 ? 7.128 3.050 -13.645 1.00 95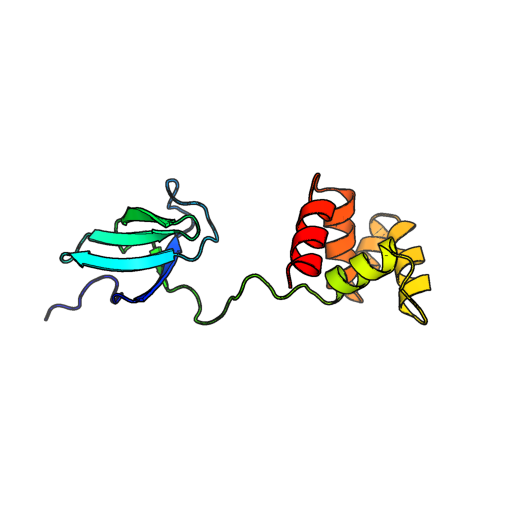.31 95 ILE A O 1
ATOM 765 N N . SER A 1 96 ? 6.464 5.171 -13.961 1.00 94.19 96 SER A N 1
ATOM 766 C CA . SER A 1 96 ? 5.378 4.828 -14.890 1.00 94.19 96 SER A CA 1
ATOM 767 C C . SER A 1 96 ? 5.843 4.345 -16.265 1.00 94.19 96 SER A C 1
ATOM 769 O O . SER A 1 96 ? 5.092 3.658 -16.957 1.00 94.19 96 SER A O 1
ATOM 771 N N . THR A 1 97 ? 7.075 4.678 -16.654 1.00 94.88 97 THR A N 1
ATOM 772 C CA . THR A 1 97 ? 7.670 4.286 -17.942 1.00 94.88 97 THR A CA 1
ATOM 773 C C . THR A 1 97 ? 8.707 3.169 -17.822 1.00 94.88 97 THR A C 1
ATOM 775 O O . THR A 1 97 ? 9.112 2.609 -18.840 1.00 94.88 97 THR A O 1
ATOM 778 N N . ALA A 1 98 ? 9.135 2.831 -16.603 1.00 94.31 98 ALA A N 1
ATOM 779 C CA . ALA A 1 98 ? 10.119 1.790 -16.354 1.00 94.31 98 ALA A CA 1
ATOM 780 C C . ALA A 1 98 ? 9.597 0.399 -16.742 1.00 94.31 98 ALA A C 1
ATOM 782 O O . ALA A 1 98 ? 8.468 0.019 -16.429 1.00 94.31 98 ALA A O 1
ATOM 783 N N . ASP A 1 99 ? 10.466 -0.394 -17.371 1.00 93.62 99 ASP A N 1
ATOM 784 C CA . ASP A 1 99 ? 10.263 -1.835 -17.507 1.00 93.62 99 ASP A CA 1
ATOM 785 C C . ASP A 1 99 ? 10.401 -2.554 -16.154 1.00 93.62 99 ASP A C 1
ATOM 787 O O . ASP A 1 99 ? 10.839 -1.979 -15.157 1.00 93.62 99 ASP A O 1
ATOM 791 N N . SER A 1 100 ? 10.055 -3.841 -16.114 1.00 89.62 100 SER A N 1
ATOM 792 C CA . SER A 1 100 ? 10.072 -4.632 -14.880 1.00 89.62 100 SER A CA 1
ATOM 793 C C . SER A 1 100 ? 11.431 -4.638 -14.169 1.00 89.62 100 SER A C 1
ATOM 795 O O . SER A 1 100 ? 11.464 -4.549 -12.944 1.00 89.62 100 SER A O 1
ATOM 797 N N . ALA A 1 101 ? 12.544 -4.696 -14.909 1.00 91.75 101 ALA A N 1
ATOM 798 C CA . ALA A 1 101 ? 13.884 -4.767 -14.327 1.00 91.75 101 ALA A CA 1
ATOM 799 C C . ALA A 1 101 ? 14.314 -3.419 -13.726 1.00 91.75 101 ALA A C 1
ATOM 801 O O . ALA A 1 101 ? 14.855 -3.357 -12.620 1.00 91.75 101 ALA A O 1
ATOM 802 N N . ASN A 1 102 ? 14.028 -2.325 -14.429 1.00 93.25 102 ASN A N 1
ATOM 803 C CA . ASN A 1 102 ? 14.268 -0.970 -13.947 1.00 93.25 102 ASN A CA 1
ATOM 804 C C . ASN A 1 102 ? 13.361 -0.627 -12.761 1.00 93.25 102 ASN A C 1
ATOM 806 O O . ASN A 1 102 ? 13.785 0.039 -11.817 1.00 93.25 102 ASN A O 1
ATOM 810 N N . LEU A 1 103 ? 12.135 -1.139 -12.759 1.00 92.62 103 LEU A N 1
ATOM 811 C CA . LEU A 1 103 ? 11.176 -0.955 -11.680 1.00 92.62 103 LEU A CA 1
ATOM 812 C C . LEU A 1 103 ? 11.595 -1.737 -10.418 1.00 92.62 103 LEU A C 1
ATOM 814 O O . LEU A 1 103 ? 11.468 -1.215 -9.313 1.00 92.62 103 LEU A O 1
ATOM 818 N N . ASP A 1 104 ? 12.197 -2.924 -10.562 1.00 92.69 104 ASP A N 1
ATOM 819 C CA . ASP A 1 104 ? 12.865 -3.642 -9.461 1.00 92.69 104 ASP A CA 1
ATOM 820 C C . ASP A 1 104 ? 14.087 -2.886 -8.914 1.00 92.69 104 ASP A C 1
ATOM 822 O O . ASP A 1 104 ? 14.335 -2.881 -7.706 1.00 92.69 104 ASP A O 1
ATOM 826 N N . ALA A 1 105 ? 14.858 -2.221 -9.779 1.00 93.19 105 ALA A N 1
ATOM 827 C CA . ALA A 1 105 ? 15.968 -1.378 -9.342 1.00 93.19 105 ALA A CA 1
ATOM 828 C C . ALA A 1 105 ? 15.468 -0.146 -8.568 1.00 93.19 105 ALA A C 1
ATOM 830 O O . ALA A 1 105 ? 15.992 0.156 -7.494 1.00 93.19 105 ALA A O 1
ATOM 831 N N . LEU A 1 106 ? 14.414 0.513 -9.060 1.00 91.56 106 LEU A N 1
ATOM 832 C CA . LEU A 1 106 ? 13.756 1.629 -8.378 1.00 91.56 106 LEU A CA 1
ATOM 833 C C . LEU A 1 106 ? 13.153 1.203 -7.037 1.00 91.56 106 LEU A C 1
ATOM 835 O O . LEU A 1 106 ? 13.232 1.971 -6.081 1.00 91.56 106 LEU A O 1
ATOM 839 N N . ALA A 1 107 ? 12.635 -0.024 -6.917 1.00 92.50 107 ALA A N 1
ATOM 840 C CA . ALA A 1 107 ? 12.087 -0.543 -5.662 1.00 92.50 107 ALA A CA 1
ATOM 841 C C . ALA A 1 107 ? 13.121 -0.585 -4.525 1.00 92.50 107 ALA A C 1
ATOM 843 O O . ALA A 1 107 ? 12.747 -0.514 -3.359 1.00 92.50 107 ALA A O 1
ATOM 844 N N . LYS A 1 108 ? 14.422 -0.665 -4.838 1.00 92.44 108 LYS A N 1
ATOM 845 C CA . LYS A 1 108 ? 15.490 -0.629 -3.825 1.00 92.44 108 LYS A CA 1
ATOM 846 C C . LYS A 1 108 ? 15.668 0.761 -3.210 1.00 92.44 108 LYS A C 1
ATOM 848 O O . LYS A 1 108 ? 16.042 0.855 -2.048 1.00 92.44 108 LYS A O 1
ATOM 853 N N . GLY A 1 109 ? 15.433 1.819 -3.989 1.00 91.38 109 GLY A N 1
ATOM 854 C CA . GLY A 1 109 ? 15.561 3.211 -3.539 1.00 91.38 109 GLY A CA 1
ATOM 855 C C . GLY A 1 109 ? 14.242 3.828 -3.072 1.00 91.38 109 GLY A C 1
ATOM 856 O O . GLY A 1 109 ? 14.232 4.618 -2.135 1.00 91.38 109 GLY A O 1
ATOM 857 N N . PHE A 1 110 ? 13.128 3.440 -3.696 1.00 93.31 110 PHE A N 1
ATOM 858 C CA . PHE A 1 110 ? 11.790 3.985 -3.457 1.00 93.31 110 PHE A CA 1
ATOM 859 C C . PHE A 1 110 ? 10.753 2.859 -3.294 1.00 93.31 110 PHE A C 1
ATOM 861 O O . PHE A 1 110 ? 9.810 2.761 -4.087 1.00 93.31 110 PHE A O 1
ATOM 868 N N . PRO A 1 111 ? 10.906 1.988 -2.277 1.00 91.81 111 PRO A N 1
ATOM 869 C CA . PRO A 1 111 ? 10.078 0.791 -2.122 1.00 91.81 111 PRO A CA 1
ATOM 870 C C . PRO A 1 111 ? 8.584 1.109 -2.001 1.00 91.81 111 PRO A C 1
ATOM 872 O O . PRO A 1 111 ? 7.765 0.429 -2.617 1.00 91.81 111 PRO A O 1
ATOM 875 N N . GLU A 1 112 ? 8.216 2.164 -1.271 1.00 90.94 112 GLU A N 1
ATOM 876 C CA . GLU A 1 112 ? 6.811 2.549 -1.073 1.00 90.94 112 GLU A CA 1
ATOM 877 C C . GLU A 1 112 ? 6.148 3.033 -2.367 1.00 90.94 112 GLU A C 1
ATOM 879 O O . GLU A 1 112 ? 5.047 2.600 -2.695 1.00 90.94 112 GLU A O 1
ATOM 884 N N . HIS A 1 113 ? 6.834 3.878 -3.142 1.00 93.06 113 HIS A N 1
ATOM 885 C CA . HIS A 1 113 ? 6.299 4.455 -4.382 1.00 93.06 113 HIS A CA 1
ATOM 886 C C . HIS A 1 113 ? 6.114 3.378 -5.449 1.00 93.06 113 HIS A C 1
ATOM 888 O O . HIS A 1 113 ? 5.091 3.319 -6.128 1.00 93.06 113 HIS A O 1
ATOM 894 N N . VAL A 1 114 ? 7.093 2.479 -5.560 1.00 93.62 114 VAL A N 1
ATOM 895 C CA . VAL A 1 114 ? 7.023 1.364 -6.499 1.00 93.62 114 VAL A CA 1
ATOM 896 C C . VAL A 1 114 ? 5.953 0.356 -6.084 1.00 93.62 114 VAL A C 1
ATOM 898 O O . VAL A 1 114 ? 5.225 -0.144 -6.938 1.00 93.62 114 VAL A O 1
ATOM 901 N N . THR A 1 115 ? 5.807 0.081 -4.787 1.00 91.94 115 THR A N 1
ATOM 902 C CA . THR A 1 115 ? 4.735 -0.793 -4.286 1.00 91.94 115 THR A CA 1
ATOM 903 C C . THR A 1 115 ? 3.363 -0.193 -4.580 1.00 91.94 115 THR A C 1
ATOM 905 O O . THR A 1 115 ? 2.521 -0.882 -5.152 1.00 91.94 115 THR A O 1
ATOM 908 N N . ALA A 1 116 ? 3.160 1.093 -4.281 1.00 92.25 116 ALA A N 1
ATOM 909 C CA . ALA A 1 116 ? 1.921 1.804 -4.585 1.00 92.25 116 ALA A CA 1
ATOM 910 C C . ALA A 1 116 ? 1.613 1.782 -6.091 1.00 92.25 116 ALA A C 1
ATOM 912 O O . ALA A 1 116 ? 0.486 1.488 -6.485 1.00 92.25 116 ALA A O 1
ATOM 913 N N . TYR A 1 117 ? 2.622 2.003 -6.942 1.00 93.25 117 TYR A N 1
ATOM 914 C CA . TYR A 1 117 ? 2.464 1.919 -8.394 1.00 93.25 117 TYR A CA 1
ATOM 915 C C . TYR A 1 117 ? 2.068 0.520 -8.867 1.00 93.25 117 TYR A C 1
ATOM 917 O O . TYR A 1 117 ? 1.172 0.380 -9.694 1.00 93.25 117 TYR A O 1
ATOM 925 N N . ARG A 1 118 ? 2.720 -0.524 -8.342 1.00 92.94 118 ARG A N 1
ATOM 926 C CA . ARG A 1 118 ? 2.406 -1.915 -8.691 1.00 92.94 118 ARG A CA 1
ATOM 927 C C . ARG A 1 118 ? 0.964 -2.238 -8.354 1.00 92.94 118 ARG A C 1
ATOM 929 O O . ARG A 1 118 ? 0.244 -2.683 -9.237 1.00 92.94 118 ARG A O 1
ATOM 9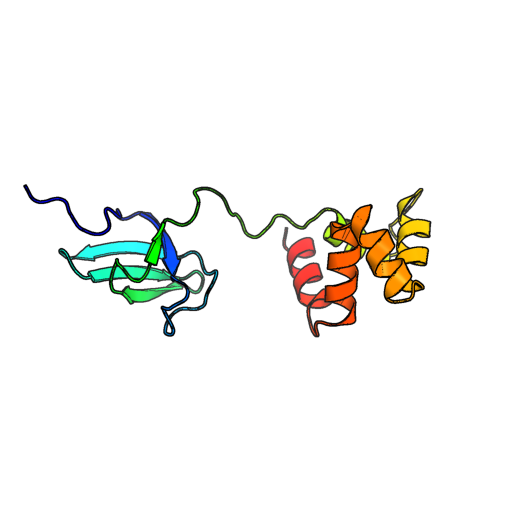36 N N . ARG A 1 119 ? 0.535 -1.937 -7.125 1.00 90.12 119 ARG A N 1
ATOM 937 C CA . ARG A 1 119 ? -0.855 -2.139 -6.697 1.00 90.12 119 ARG A CA 1
ATOM 938 C C . ARG A 1 119 ? -1.819 -1.356 -7.573 1.00 90.12 119 ARG A C 1
ATOM 940 O O . ARG A 1 119 ? -2.761 -1.928 -8.097 1.00 90.12 119 ARG A O 1
ATOM 947 N N . TYR A 1 120 ? -1.527 -0.087 -7.837 1.00 91.94 120 TYR A N 1
ATOM 948 C CA . TYR A 1 120 ? -2.315 0.734 -8.752 1.00 91.94 120 TYR A CA 1
ATOM 949 C C . TYR A 1 120 ? -2.440 0.139 -10.163 1.00 91.94 120 TYR A C 1
ATOM 951 O O . TYR A 1 120 ? -3.524 0.169 -10.740 1.00 91.94 120 TYR A O 1
ATOM 959 N N . ALA A 1 121 ? -1.360 -0.418 -10.712 1.00 89.69 121 ALA A N 1
ATOM 960 C CA . ALA A 1 121 ? -1.341 -0.975 -12.060 1.00 89.69 121 ALA A CA 1
ATOM 961 C C . ALA A 1 121 ? -1.963 -2.380 -12.153 1.00 89.69 121 ALA A C 1
ATOM 963 O O . ALA A 1 121 ? -2.515 -2.727 -13.196 1.00 89.69 121 ALA A O 1
ATOM 964 N N . SER A 1 122 ? -1.858 -3.200 -11.100 1.00 87.81 122 SER A N 1
ATOM 965 C CA . SER A 1 122 ? -2.265 -4.612 -11.125 1.00 87.81 122 SER A CA 1
ATOM 966 C C . SER A 1 122 ? -3.561 -4.920 -10.374 1.00 87.81 122 SER A C 1
ATOM 968 O O . SER A 1 122 ? -4.251 -5.875 -10.721 1.00 87.81 122 SER A O 1
ATOM 970 N N . GLU A 1 123 ? -3.888 -4.163 -9.326 1.00 89.19 123 GLU A N 1
ATOM 971 C CA . GLU A 1 123 ? -5.030 -4.427 -8.448 1.00 89.19 123 GLU A CA 1
ATOM 972 C C . GLU A 1 123 ? -6.239 -3.577 -8.864 1.00 89.19 123 GLU A C 1
ATOM 974 O O . GLU A 1 123 ? -6.302 -2.362 -8.658 1.00 89.19 123 GLU A O 1
ATOM 979 N N . GLY A 1 124 ? -7.249 -4.233 -9.437 1.00 87.12 124 GLY A N 1
ATOM 980 C CA . GLY A 1 124 ? -8.513 -3.583 -9.770 1.00 87.12 124 GLY A CA 1
ATOM 981 C C . GLY A 1 124 ? -9.194 -3.002 -8.526 1.00 87.12 124 GLY A C 1
ATOM 982 O O . GLY A 1 124 ? -9.370 -3.689 -7.525 1.00 87.12 124 GLY A O 1
ATOM 983 N N . GLY A 1 125 ? -9.594 -1.729 -8.589 1.00 84.75 125 GLY A N 1
ATOM 984 C CA . GLY A 1 125 ? -10.287 -1.041 -7.492 1.00 84.75 125 GLY A CA 1
ATOM 985 C C . GLY A 1 125 ? -9.377 -0.440 -6.415 1.00 84.75 125 GLY A C 1
ATOM 986 O O . GLY A 1 125 ? -9.866 0.347 -5.605 1.00 84.75 125 GLY A O 1
ATOM 987 N N . TYR A 1 126 ? -8.067 -0.710 -6.448 1.00 86.38 126 TYR A N 1
ATOM 988 C CA . TYR A 1 126 ? -7.099 -0.140 -5.504 1.00 86.38 126 TYR A CA 1
ATOM 989 C C . TYR A 1 126 ? -7.146 1.392 -5.472 1.00 86.38 126 TYR A C 1
ATOM 991 O O . TYR A 1 126 ? -7.230 1.985 -4.400 1.00 86.38 126 TYR A O 1
ATOM 999 N N . TRP A 1 127 ? -7.190 2.034 -6.644 1.00 88.00 127 TRP A N 1
ATOM 1000 C CA . TRP A 1 127 ? -7.271 3.494 -6.745 1.00 88.00 127 TRP A CA 1
ATOM 1001 C C . T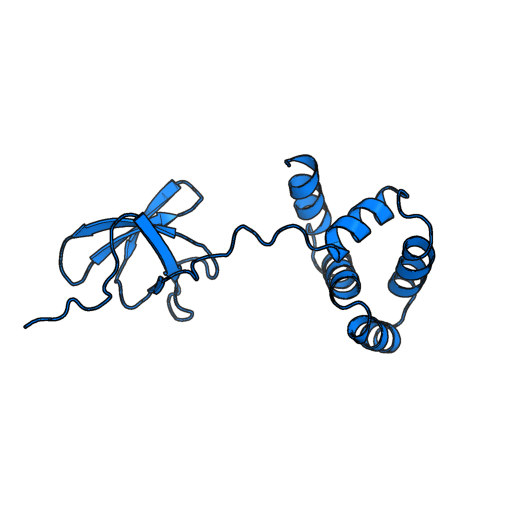RP A 1 127 ? -8.496 4.079 -6.035 1.00 88.00 127 TRP A C 1
ATOM 1003 O O . TRP A 1 127 ? -8.373 5.042 -5.285 1.00 88.00 127 TRP A O 1
ATOM 1013 N N . ASN A 1 128 ? -9.674 3.485 -6.239 1.00 84.94 128 ASN A N 1
ATOM 1014 C CA . ASN A 1 128 ? -10.907 3.972 -5.622 1.00 84.94 128 ASN A CA 1
ATOM 1015 C C . ASN A 1 128 ? -10.856 3.819 -4.098 1.00 84.94 128 ASN A C 1
ATOM 1017 O O . ASN A 1 128 ? -11.264 4.727 -3.380 1.00 84.94 128 ASN A O 1
ATOM 1021 N N . ASN A 1 129 ? -10.310 2.702 -3.609 1.00 83.69 129 ASN A N 1
ATOM 1022 C CA . ASN A 1 129 ? -10.137 2.469 -2.178 1.00 83.69 129 ASN A CA 1
ATOM 1023 C C . ASN A 1 129 ? -9.159 3.475 -1.563 1.00 83.69 129 ASN A C 1
ATOM 1025 O O . ASN A 1 129 ? -9.483 4.094 -0.555 1.00 83.69 129 ASN A O 1
ATOM 1029 N N . LEU A 1 130 ? -8.000 3.679 -2.197 1.00 85.94 130 LEU A N 1
ATOM 1030 C CA . LEU A 1 130 ? -6.992 4.639 -1.751 1.00 85.94 130 LEU A CA 1
ATOM 1031 C C . LEU A 1 130 ? -7.550 6.067 -1.720 1.00 85.94 130 LEU A C 1
ATOM 1033 O O . LEU A 1 130 ? -7.374 6.786 -0.740 1.00 85.94 130 LEU A O 1
ATOM 1037 N N . ARG A 1 131 ? -8.257 6.466 -2.779 1.00 87.50 131 ARG A N 1
ATOM 1038 C CA . ARG A 1 131 ? -8.903 7.773 -2.876 1.00 87.50 131 ARG A CA 1
ATOM 1039 C C . ARG A 1 131 ? -9.919 7.987 -1.755 1.00 87.50 131 ARG A C 1
ATOM 1041 O O . ARG A 1 131 ? -9.848 9.007 -1.083 1.00 87.50 131 ARG A O 1
ATOM 1048 N N . ASN A 1 132 ? -10.827 7.034 -1.542 1.00 83.31 132 ASN A N 1
ATOM 1049 C CA . ASN A 1 132 ? -11.843 7.128 -0.490 1.00 83.31 132 ASN A CA 1
ATOM 1050 C C . ASN A 1 132 ? -11.215 7.213 0.904 1.00 83.31 132 ASN A C 1
ATOM 1052 O O . ASN A 1 132 ? -11.763 7.864 1.786 1.00 83.31 132 ASN A O 1
ATOM 1056 N N . LEU A 1 133 ? -10.075 6.549 1.097 1.00 82.38 133 LEU A N 1
ATOM 1057 C CA . LEU A 1 133 ? -9.352 6.559 2.359 1.00 82.38 133 LEU A CA 1
ATOM 1058 C C . LEU A 1 133 ? -8.681 7.920 2.612 1.00 82.38 133 LEU A C 1
ATOM 1060 O O . LEU A 1 133 ? -8.759 8.412 3.726 1.00 82.38 133 LEU A O 1
ATOM 1064 N N . ILE A 1 134 ? -8.101 8.557 1.587 1.00 84.00 134 ILE A N 1
ATOM 1065 C CA . ILE A 1 134 ? -7.501 9.902 1.693 1.00 84.00 134 ILE A CA 1
ATOM 1066 C C . ILE A 1 134 ? -8.562 11.008 1.803 1.00 84.00 134 ILE A C 1
ATOM 1068 O O . ILE A 1 134 ? -8.380 11.953 2.558 1.00 84.00 134 ILE A O 1
ATOM 1072 N N . GLU A 1 135 ? -9.650 10.934 1.032 1.00 80.94 135 GLU A N 1
ATOM 1073 C CA . GLU A 1 135 ? -10.722 11.948 1.041 1.00 80.94 135 GLU A CA 1
ATOM 1074 C C . GLU A 1 135 ? -11.662 11.813 2.256 1.00 80.94 135 GLU A C 1
ATOM 1076 O O . GLU A 1 135 ? -12.427 12.733 2.541 1.00 80.94 135 GLU A O 1
ATOM 1081 N N . GLY A 1 136 ? -11.638 10.660 2.935 1.00 68.50 136 GLY A N 1
ATOM 1082 C CA . GLY A 1 136 ? -12.405 10.377 4.150 1.00 68.50 136 GLY A CA 1
ATOM 1083 C C . GLY A 1 136 ? -11.663 10.645 5.468 1.00 68.50 136 GLY A C 1
ATOM 1084 O O . GLY A 1 136 ? -12.279 10.463 6.521 1.00 68.50 136 GLY A O 1
ATOM 1085 N N . GLU A 1 137 ? -10.382 11.038 5.417 1.00 53.00 137 GLU A N 1
ATOM 1086 C CA . GLU A 1 137 ? -9.614 11.623 6.539 1.00 53.00 137 GLU A CA 1
ATOM 1087 C C . GLU A 1 137 ? -9.939 13.115 6.725 1.00 53.00 137 GLU A C 1
ATOM 1089 O O . GLU A 1 137 ? -10.028 13.544 7.900 1.00 53.00 137 GLU A O 1
#